Protein AF-A0A1Q8LA64-F1 (afdb_monomer_lite)

Structure (mmCIF, N/CA/C/O backbone):
data_AF-A0A1Q8LA64-F1
#
_entry.id   AF-A0A1Q8LA64-F1
#
loop_
_atom_site.group_PDB
_atom_site.id
_atom_site.type_symbol
_atom_site.l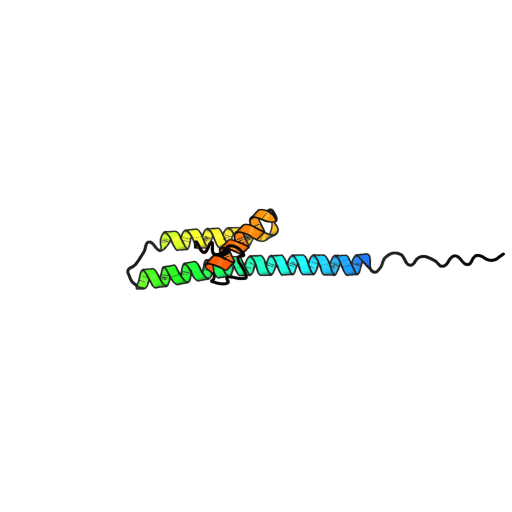abel_atom_id
_atom_site.label_alt_id
_atom_site.label_comp_id
_atom_site.label_asym_id
_atom_site.label_entity_id
_atom_site.label_seq_id
_atom_site.pdbx_PDB_ins_code
_atom_site.Cartn_x
_atom_site.Cartn_y
_atom_site.Cartn_z
_atom_site.occupancy
_atom_site.B_iso_or_equiv
_atom_site.auth_seq_id
_atom_site.auth_comp_id
_atom_site.auth_asym_id
_atom_site.auth_atom_id
_atom_site.pdbx_PDB_model_num
ATOM 1 N N . MET A 1 1 ? 38.001 0.465 -58.918 1.00 48.16 1 MET A N 1
ATOM 2 C CA . MET A 1 1 ? 38.088 -0.322 -57.665 1.00 48.16 1 MET A CA 1
ATOM 3 C C . MET A 1 1 ? 38.476 0.587 -56.502 1.00 48.16 1 MET A C 1
ATOM 5 O O . MET A 1 1 ? 39.565 1.136 -56.555 1.00 48.16 1 MET A O 1
ATOM 9 N N . ARG A 1 2 ? 37.614 0.757 -55.483 1.00 44.25 2 ARG A N 1
ATOM 10 C CA . ARG A 1 2 ? 37.975 1.040 -54.070 1.00 44.25 2 ARG A CA 1
ATOM 11 C C . ARG A 1 2 ? 36.699 1.145 -53.222 1.00 44.25 2 ARG A C 1
ATOM 13 O O . ARG A 1 2 ? 36.098 2.202 -53.082 1.00 44.25 2 ARG A O 1
ATOM 20 N N . THR A 1 3 ? 36.267 0.012 -52.680 1.00 50.78 3 THR A N 1
ATOM 21 C CA . THR A 1 3 ? 35.182 -0.090 -51.698 1.00 50.78 3 THR A CA 1
ATOM 22 C C . THR A 1 3 ? 35.719 0.250 -50.309 1.00 50.78 3 THR A C 1
ATOM 24 O O . THR A 1 3 ? 36.325 -0.590 -49.646 1.00 50.78 3 THR A O 1
ATOM 27 N N . GLY A 1 4 ? 35.510 1.488 -49.859 1.00 52.44 4 GLY A N 1
ATOM 28 C CA . GLY A 1 4 ? 35.766 1.896 -48.478 1.00 52.44 4 GLY A CA 1
ATOM 29 C C . GLY A 1 4 ? 34.655 1.399 -47.554 1.00 52.44 4 GLY A C 1
ATOM 30 O O . GLY A 1 4 ? 33.668 2.097 -47.334 1.00 52.44 4 GLY A O 1
ATOM 31 N N . ARG A 1 5 ? 34.798 0.182 -47.020 1.00 57.09 5 ARG A N 1
ATOM 32 C CA . ARG A 1 5 ? 33.943 -0.340 -45.943 1.00 57.09 5 ARG A CA 1
ATOM 33 C C . ARG A 1 5 ? 34.218 0.478 -44.676 1.00 57.09 5 ARG A C 1
ATOM 35 O O . ARG A 1 5 ? 35.243 0.299 -44.028 1.00 57.09 5 ARG A O 1
ATOM 42 N N . ARG A 1 6 ? 33.308 1.395 -44.338 1.00 58.81 6 ARG A N 1
ATOM 43 C CA . ARG A 1 6 ? 33.301 2.082 -43.038 1.00 58.81 6 ARG A CA 1
ATOM 44 C C . ARG A 1 6 ? 33.077 1.047 -41.923 1.00 58.81 6 ARG A C 1
ATOM 46 O O . ARG A 1 6 ? 32.200 0.194 -42.084 1.00 58.81 6 ARG A O 1
ATOM 53 N N . PRO A 1 7 ? 33.819 1.101 -40.805 1.00 55.12 7 PRO A N 1
ATOM 54 C CA . PRO A 1 7 ? 33.566 0.218 -39.680 1.00 55.12 7 PRO A CA 1
ATOM 55 C C . PRO A 1 7 ? 32.215 0.586 -39.058 1.00 55.12 7 PRO A C 1
ATOM 57 O O . PRO A 1 7 ? 31.959 1.746 -38.730 1.00 55.12 7 PRO A O 1
ATOM 60 N N . ARG A 1 8 ? 31.330 -0.409 -38.928 1.00 56.31 8 ARG A N 1
ATOM 61 C CA . ARG A 1 8 ? 30.106 -0.296 -38.131 1.00 56.31 8 ARG A CA 1
ATOM 62 C C . ARG A 1 8 ? 30.526 0.000 -36.693 1.00 56.31 8 ARG A C 1
ATOM 64 O O . ARG A 1 8 ? 31.115 -0.862 -36.048 1.00 56.31 8 ARG A O 1
ATOM 71 N N . ARG A 1 9 ? 30.227 1.207 -36.207 1.00 58.00 9 ARG A N 1
ATOM 72 C CA . ARG A 1 9 ? 30.233 1.517 -34.775 1.00 58.00 9 ARG A CA 1
ATOM 73 C C . ARG A 1 9 ? 29.166 0.634 -34.131 1.00 58.00 9 ARG A C 1
ATOM 75 O O . ARG A 1 9 ? 27.981 0.917 -34.252 1.00 58.00 9 ARG A O 1
ATOM 82 N N . LEU A 1 10 ? 29.585 -0.489 -33.560 1.00 58.22 10 LEU A N 1
ATOM 83 C CA . LEU A 1 10 ? 28.747 -1.311 -32.701 1.00 58.22 10 LEU A CA 1
ATOM 84 C C . LEU A 1 10 ? 29.076 -0.950 -31.250 1.00 58.22 10 LEU A C 1
ATOM 86 O O . LEU A 1 10 ? 30.236 -1.042 -30.859 1.00 58.22 10 LEU A O 1
ATOM 90 N N . ARG A 1 11 ? 28.017 -0.682 -30.478 1.00 57.03 11 ARG A N 1
ATOM 91 C CA . ARG A 1 11 ? 27.911 -0.913 -29.027 1.00 57.03 11 ARG A CA 1
ATOM 92 C C . ARG A 1 11 ? 28.620 0.057 -28.080 1.00 57.03 11 ARG A C 1
ATOM 94 O O . ARG A 1 11 ? 29.508 -0.351 -27.344 1.00 57.03 11 ARG A O 1
ATOM 101 N N . ASP A 1 12 ? 28.075 1.264 -27.974 1.00 56.81 12 ASP A N 1
ATOM 102 C CA . ASP A 1 12 ? 28.058 2.003 -26.695 1.00 56.81 12 ASP A CA 1
ATOM 103 C C . ASP A 1 12 ? 26.619 2.359 -26.259 1.00 56.81 12 ASP A C 1
ATOM 105 O O . ASP A 1 12 ? 26.320 2.372 -25.064 1.00 56.81 12 ASP A O 1
ATOM 109 N N . ASP A 1 13 ? 25.688 2.503 -27.212 1.00 60.41 13 ASP A N 1
ATOM 110 C CA . ASP A 1 13 ? 24.280 2.84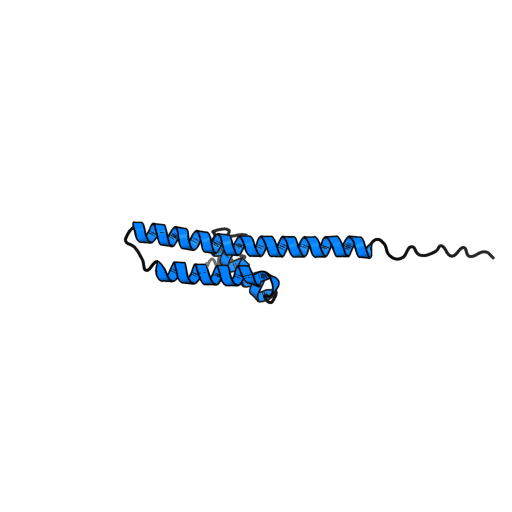5 -26.948 1.00 60.41 13 ASP A CA 1
ATOM 111 C C . ASP A 1 13 ? 23.517 1.781 -26.128 1.00 60.41 13 ASP A C 1
ATOM 113 O O . ASP A 1 13 ? 22.704 2.127 -25.267 1.00 60.41 13 ASP A O 1
ATOM 117 N N . ASP A 1 14 ? 23.827 0.490 -26.308 1.00 59.09 14 ASP A N 1
ATOM 118 C CA . ASP A 1 14 ? 23.136 -0.615 -25.618 1.00 59.09 14 ASP A CA 1
ATOM 119 C C . ASP A 1 14 ? 23.354 -0.596 -24.090 1.00 59.09 14 ASP A C 1
ATOM 121 O O . ASP A 1 14 ? 22.442 -0.916 -23.325 1.00 59.09 14 ASP A O 1
ATOM 125 N N . ARG A 1 15 ? 24.539 -0.181 -23.606 1.00 60.12 15 ARG A N 1
ATOM 126 C CA . ARG A 1 15 ? 24.809 -0.089 -22.153 1.00 60.12 15 ARG A CA 1
ATOM 127 C C . ARG A 1 15 ? 24.133 1.124 -21.523 1.00 60.12 15 ARG A C 1
ATOM 129 O O . ARG A 1 15 ? 23.672 1.042 -20.384 1.00 60.12 15 ARG A O 1
ATOM 136 N N . GLY A 1 16 ? 24.074 2.239 -22.253 1.00 63.72 16 GLY A N 1
ATOM 137 C CA . GLY A 1 16 ? 23.369 3.445 -21.821 1.00 63.72 16 GLY A CA 1
ATOM 138 C C . GLY A 1 16 ? 21.862 3.211 -21.723 1.00 63.72 16 GLY A C 1
ATOM 139 O O . GLY A 1 16 ? 21.254 3.523 -20.700 1.00 63.72 16 GLY A O 1
ATOM 140 N N . SER A 1 17 ? 21.280 2.573 -22.742 1.00 66.12 17 SER A N 1
ATOM 141 C CA . SER A 1 17 ? 19.862 2.203 -22.782 1.00 66.12 17 SER A CA 1
ATOM 142 C C . SER A 1 17 ? 19.490 1.228 -21.656 1.00 66.12 17 SER A C 1
ATOM 144 O O . SER A 1 17 ? 18.538 1.490 -20.920 1.00 66.12 17 SER A O 1
ATOM 146 N N . MET A 1 18 ? 20.280 0.173 -21.419 1.00 68.62 18 MET A N 1
ATOM 147 C CA . MET A 1 18 ? 20.019 -0.790 -20.339 1.00 68.62 18 MET A CA 1
ATOM 148 C C . MET A 1 18 ? 20.027 -0.143 -18.939 1.00 68.62 18 MET A C 1
ATOM 150 O O . MET A 1 18 ? 19.194 -0.479 -18.098 1.00 68.62 18 MET A O 1
ATOM 154 N N . ASN A 1 19 ? 20.914 0.829 -18.693 1.00 84.56 19 ASN A N 1
ATOM 155 C CA . ASN A 1 19 ? 20.979 1.557 -17.418 1.00 84.56 19 ASN A CA 1
ATOM 156 C C . ASN A 1 19 ? 19.737 2.439 -17.199 1.00 84.56 19 ASN A C 1
ATOM 158 O O . ASN A 1 19 ? 19.218 2.527 -16.087 1.00 84.56 19 ASN A O 1
ATOM 162 N N . ILE A 1 20 ? 19.221 3.056 -18.264 1.00 86.50 20 ILE A N 1
ATOM 163 C CA . ILE A 1 20 ? 17.998 3.864 -18.203 1.00 86.50 20 ILE A CA 1
ATOM 164 C C . ILE A 1 20 ? 16.782 2.979 -17.906 1.00 86.50 20 ILE A C 1
ATOM 166 O O . ILE A 1 20 ? 15.998 3.317 -17.021 1.00 86.50 20 ILE A O 1
ATOM 170 N N . HIS A 1 21 ? 16.651 1.832 -18.578 1.00 86.69 21 HIS A N 1
ATOM 171 C CA . HIS A 1 21 ? 15.538 0.905 -18.350 1.00 86.69 21 HIS A CA 1
ATOM 172 C C . HIS A 1 21 ? 15.539 0.322 -16.934 1.00 86.69 21 HIS A C 1
ATOM 174 O O . HIS A 1 21 ? 14.490 0.279 -16.294 1.00 86.69 21 HIS A O 1
ATOM 180 N N . GLU A 1 22 ? 16.704 -0.059 -16.403 1.00 89.62 22 GLU A N 1
ATOM 181 C CA . GLU A 1 22 ? 16.783 -0.568 -15.030 1.00 89.62 22 GLU A CA 1
ATOM 182 C C . GLU A 1 22 ? 16.475 0.527 -14.000 1.00 89.62 22 GLU A C 1
ATOM 184 O O . GLU A 1 22 ? 15.743 0.291 -13.041 1.00 89.62 22 GLU A O 1
ATOM 189 N N . ARG A 1 23 ? 16.941 1.764 -14.222 1.00 90.31 23 ARG A N 1
ATOM 190 C CA . ARG A 1 23 ? 16.567 2.906 -13.370 1.00 90.31 23 ARG A CA 1
ATOM 191 C C . ARG A 1 23 ? 15.067 3.179 -13.400 1.00 90.31 23 ARG A C 1
ATOM 193 O O . ARG A 1 23 ? 14.481 3.393 -12.343 1.00 90.31 23 ARG A O 1
ATOM 200 N N . GLN A 1 24 ? 14.449 3.154 -14.581 1.00 91.88 24 GLN A N 1
ATOM 201 C CA . GLN A 1 24 ? 13.000 3.309 -14.732 1.00 91.88 24 GLN A CA 1
ATOM 202 C C . GLN A 1 24 ? 12.247 2.194 -14.005 1.00 91.88 24 GLN A C 1
ATOM 204 O O . GLN A 1 24 ? 11.289 2.468 -13.285 1.00 91.88 24 GLN A O 1
ATOM 209 N N . ARG A 1 25 ? 12.717 0.948 -14.123 1.00 91.81 25 ARG A N 1
ATOM 210 C CA . ARG A 1 25 ? 12.144 -0.204 -13.423 1.00 91.81 25 ARG A CA 1
ATOM 211 C C . ARG A 1 25 ? 12.232 -0.052 -11.904 1.00 91.81 25 ARG A C 1
ATOM 213 O O . ARG A 1 25 ? 11.240 -0.268 -11.214 1.00 91.81 25 ARG A O 1
ATOM 220 N N . LEU A 1 26 ? 13.388 0.346 -11.372 1.00 93.69 26 LEU A N 1
ATOM 221 C CA . LEU A 1 26 ? 13.565 0.581 -9.936 1.00 93.69 26 LEU A CA 1
ATOM 222 C C . LEU A 1 26 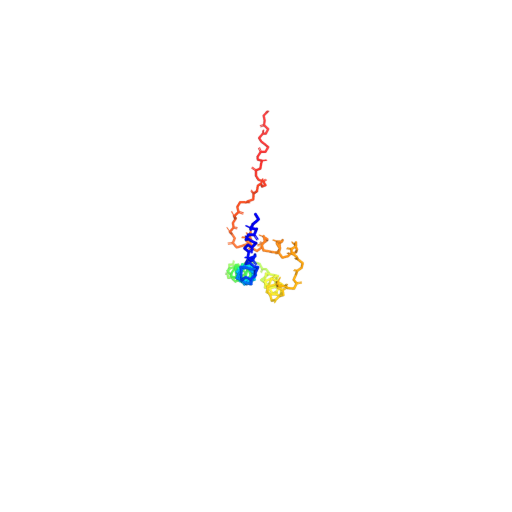? 12.719 1.755 -9.432 1.00 93.69 26 LEU A C 1
ATOM 224 O O . LEU A 1 26 ? 12.169 1.673 -8.336 1.00 93.69 26 LEU A O 1
ATOM 228 N N . ALA A 1 27 ? 12.594 2.827 -10.218 1.00 94.38 27 ALA A N 1
ATOM 229 C CA . ALA A 1 27 ? 11.721 3.950 -9.893 1.00 94.38 27 ALA A CA 1
ATOM 230 C C . ALA A 1 27 ? 10.252 3.504 -9.823 1.00 94.38 27 ALA A C 1
ATOM 232 O O . ALA A 1 27 ? 9.593 3.774 -8.825 1.00 94.38 27 ALA A O 1
ATOM 233 N N . ALA A 1 28 ? 9.780 2.736 -10.809 1.00 93.81 28 ALA A N 1
ATOM 234 C CA . ALA A 1 28 ? 8.426 2.184 -10.809 1.00 93.81 2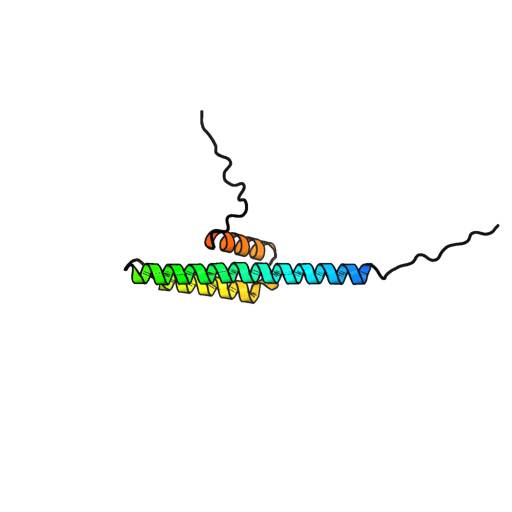8 ALA A CA 1
ATOM 235 C C . ALA A 1 28 ? 8.168 1.293 -9.582 1.00 93.81 28 ALA A C 1
ATOM 237 O O . ALA A 1 28 ? 7.170 1.472 -8.894 1.00 93.81 28 ALA A O 1
ATOM 238 N N . LEU A 1 29 ? 9.103 0.399 -9.236 1.00 95.94 29 LEU A N 1
ATOM 239 C CA . LEU A 1 29 ? 8.980 -0.452 -8.045 1.00 95.94 29 LEU A CA 1
ATOM 240 C C . LEU A 1 29 ? 8.936 0.347 -6.735 1.00 95.94 29 LEU A C 1
ATOM 242 O O . LEU A 1 29 ? 8.252 -0.056 -5.793 1.00 95.94 29 LEU A O 1
ATOM 246 N N . ARG A 1 30 ? 9.660 1.470 -6.654 1.00 96.06 30 ARG A N 1
ATOM 247 C CA . ARG A 1 30 ? 9.593 2.378 -5.498 1.00 96.06 30 ARG A CA 1
ATOM 248 C C . ARG A 1 30 ? 8.231 3.056 -5.411 1.00 96.06 30 ARG A C 1
ATOM 250 O O . ARG A 1 30 ? 7.624 3.017 -4.349 1.00 96.06 30 ARG A O 1
ATOM 257 N N . THR A 1 31 ? 7.727 3.587 -6.521 1.00 96.00 31 THR A N 1
ATOM 258 C CA . THR A 1 31 ? 6.392 4.195 -6.579 1.00 96.00 31 THR A CA 1
ATOM 259 C C . THR A 1 31 ? 5.296 3.192 -6.220 1.00 96.00 31 THR A C 1
ATOM 261 O O . THR A 1 31 ? 4.400 3.515 -5.442 1.00 96.00 31 THR A O 1
ATOM 264 N N . ASP A 1 32 ? 5.382 1.957 -6.716 1.00 96.19 32 ASP A N 1
ATOM 265 C CA . ASP A 1 32 ? 4.452 0.880 -6.366 1.00 96.19 32 ASP A CA 1
ATOM 266 C C . ASP A 1 32 ? 4.484 0.601 -4.857 1.00 96.19 32 ASP A C 1
ATOM 268 O O . ASP A 1 32 ? 3.440 0.544 -4.206 1.00 96.19 32 ASP A O 1
ATOM 272 N N . ARG A 1 33 ? 5.685 0.488 -4.272 1.00 97.62 33 ARG A N 1
ATOM 273 C CA . ARG A 1 33 ? 5.865 0.307 -2.825 1.00 97.62 33 ARG A CA 1
ATOM 274 C C . ARG A 1 33 ? 5.229 1.444 -2.027 1.00 97.62 33 ARG A C 1
ATOM 276 O O . ARG A 1 33 ? 4.496 1.180 -1.079 1.00 97.62 33 ARG A O 1
ATOM 283 N N . GLU A 1 34 ? 5.533 2.687 -2.382 1.00 96.62 34 GLU A N 1
ATOM 284 C CA . GLU A 1 34 ? 5.035 3.883 -1.695 1.00 96.62 34 GLU A CA 1
ATOM 285 C C . GLU A 1 34 ? 3.510 3.969 -1.761 1.00 96.62 34 GLU A C 1
ATOM 287 O O . GLU A 1 34 ? 2.870 4.246 -0.750 1.00 96.62 34 GLU A O 1
ATOM 292 N N . THR A 1 35 ? 2.928 3.625 -2.911 1.00 96.31 35 THR A N 1
ATOM 293 C CA . THR A 1 35 ? 1.475 3.566 -3.110 1.00 96.31 35 THR A CA 1
ATOM 294 C C . THR A 1 35 ? 0.813 2.590 -2.132 1.00 96.31 35 THR A C 1
ATOM 296 O O . THR A 1 35 ? -0.174 2.922 -1.476 1.00 96.31 35 THR A O 1
ATOM 299 N N . VAL A 1 36 ? 1.373 1.385 -1.988 1.00 97.38 36 VAL A N 1
ATOM 300 C CA . VAL A 1 36 ? 0.837 0.360 -1.077 1.00 97.38 36 VAL A CA 1
ATOM 301 C C . VAL A 1 36 ? 0.998 0.770 0.390 1.00 97.38 36 VAL A C 1
ATOM 303 O O . VAL A 1 36 ? 0.084 0.570 1.192 1.00 97.38 36 VAL A O 1
ATOM 306 N N . LEU A 1 37 ? 2.128 1.385 0.750 1.00 97.25 37 LEU A N 1
ATOM 307 C CA . LEU A 1 37 ? 2.352 1.894 2.107 1.00 97.25 37 LEU A CA 1
ATOM 308 C C . LEU A 1 37 ? 1.415 3.057 2.454 1.00 97.25 37 LEU A C 1
ATOM 310 O O . LEU A 1 37 ? 0.920 3.118 3.579 1.00 97.25 37 LEU A O 1
ATOM 314 N N . ALA A 1 38 ? 1.130 3.945 1.500 1.00 95.62 38 ALA A N 1
ATOM 315 C CA . ALA A 1 38 ? 0.174 5.032 1.685 1.00 95.62 38 ALA A CA 1
ATOM 316 C C . ALA A 1 38 ? -1.236 4.494 1.976 1.00 95.62 38 ALA A C 1
ATOM 318 O O . ALA A 1 38 ? -1.876 4.944 2.925 1.00 95.62 38 ALA A O 1
ATOM 319 N N . ALA A 1 39 ? -1.683 3.470 1.242 1.00 96.19 39 ALA A N 1
ATOM 320 C CA . ALA A 1 39 ? -2.962 2.809 1.502 1.00 96.19 39 ALA A CA 1
ATOM 321 C C . ALA A 1 39 ? -3.017 2.159 2.897 1.00 96.19 39 ALA A C 1
ATOM 323 O O . ALA A 1 39 ? -4.014 2.288 3.607 1.00 96.19 39 ALA A O 1
ATOM 324 N N . ALA A 1 40 ? -1.934 1.503 3.331 1.00 96.56 40 ALA A N 1
ATOM 325 C CA . ALA A 1 40 ? -1.845 0.931 4.676 1.00 96.56 40 ALA A CA 1
ATOM 326 C C . ALA A 1 40 ? -1.9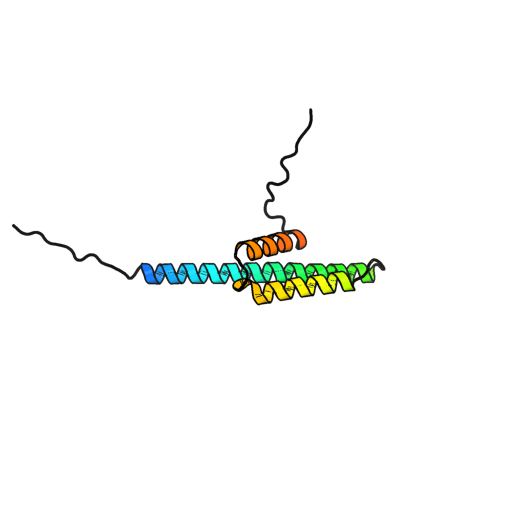30 2.010 5.770 1.00 96.56 40 ALA A C 1
ATOM 328 O O . ALA A 1 40 ? -2.609 1.825 6.782 1.00 96.56 40 ALA A O 1
ATOM 329 N N . ALA A 1 41 ? -1.258 3.148 5.570 1.00 94.75 41 ALA A N 1
ATOM 330 C CA . ALA A 1 41 ? -1.303 4.277 6.492 1.00 94.75 41 ALA A CA 1
ATOM 331 C C . ALA A 1 41 ? -2.704 4.903 6.564 1.00 94.75 41 ALA A C 1
ATOM 333 O O . ALA A 1 41 ? -3.196 5.152 7.666 1.00 94.75 41 ALA A O 1
ATOM 334 N N . ALA A 1 42 ? -3.362 5.092 5.416 1.00 92.38 42 ALA A N 1
ATOM 335 C CA . ALA A 1 42 ? -4.731 5.594 5.340 1.00 92.38 42 ALA A CA 1
ATOM 336 C C . ALA A 1 42 ? -5.703 4.683 6.103 1.00 92.38 42 ALA A C 1
ATOM 338 O O . ALA A 1 42 ? -6.435 5.156 6.969 1.00 92.38 42 ALA A O 1
ATOM 339 N N . LEU A 1 43 ? -5.620 3.366 5.889 1.00 92.00 43 LEU A N 1
ATOM 340 C CA . LEU A 1 43 ? -6.484 2.401 6.567 1.00 92.00 43 LEU A CA 1
ATOM 341 C C . LEU A 1 43 ? -6.329 2.440 8.096 1.00 92.00 43 LEU A C 1
ATOM 343 O O . LEU A 1 43 ? -7.315 2.364 8.828 1.00 92.00 43 LEU A O 1
ATOM 347 N N . ARG A 1 44 ? -5.098 2.588 8.604 1.00 92.56 44 ARG A N 1
ATOM 348 C CA . ARG A 1 44 ? -4.871 2.758 10.050 1.00 92.56 44 ARG A CA 1
ATOM 349 C C . ARG A 1 44 ? -5.416 4.073 10.565 1.00 92.56 44 ARG A C 1
ATOM 351 O O . ARG A 1 44 ? -5.973 4.104 11.657 1.00 92.56 44 ARG A O 1
ATOM 358 N N . HIS A 1 45 ? -5.232 5.147 9.805 1.00 91.25 45 HIS A N 1
ATOM 359 C CA . HIS A 1 45 ? -5.753 6.449 10.178 1.00 91.25 45 HIS A CA 1
ATOM 360 C C . HIS A 1 45 ? -7.276 6.393 10.322 1.00 91.25 45 HIS A C 1
ATOM 362 O O . HIS A 1 45 ? -7.801 6.762 11.368 1.00 91.25 45 HIS A O 1
ATOM 368 N N . GLU A 1 46 ? -7.975 5.840 9.330 1.00 89.06 46 GLU A N 1
ATOM 369 C CA . GLU A 1 46 ? -9.425 5.644 9.374 1.00 89.06 46 GLU A CA 1
ATOM 370 C C . GLU A 1 46 ? -9.859 4.764 10.548 1.00 89.06 46 GLU A C 1
ATOM 372 O O . GLU A 1 46 ? -10.808 5.110 11.250 1.00 89.06 46 GLU A O 1
ATOM 377 N N . ALA A 1 47 ? -9.141 3.670 10.821 1.00 90.69 47 ALA A N 1
ATOM 378 C CA . ALA A 1 47 ? -9.424 2.798 11.959 1.00 90.69 47 ALA A CA 1
ATOM 379 C C . ALA A 1 47 ? -9.324 3.534 13.302 1.00 90.69 47 ALA A C 1
ATOM 381 O O . ALA A 1 47 ? -10.178 3.365 14.172 1.00 90.69 47 ALA A O 1
ATOM 382 N N . VAL A 1 48 ? -8.295 4.372 13.462 1.00 90.62 48 VAL A N 1
ATOM 383 C CA . VAL A 1 48 ? -8.109 5.208 14.653 1.00 90.62 48 VAL A CA 1
ATOM 384 C C . VAL A 1 48 ? -9.257 6.210 14.784 1.00 90.62 48 VAL A C 1
ATOM 386 O O . VAL A 1 48 ? -9.842 6.316 15.860 1.00 90.62 48 VAL A O 1
ATOM 389 N N . GLN A 1 49 ? -9.630 6.898 13.700 1.00 90.44 49 GLN A N 1
ATOM 390 C CA . GLN A 1 49 ? -10.739 7.859 13.726 1.00 90.44 49 GLN A CA 1
ATOM 391 C C . GLN A 1 49 ? -12.083 7.193 14.037 1.00 90.44 49 GLN A C 1
ATOM 393 O O . GLN A 1 49 ? -12.843 7.691 14.866 1.00 90.44 49 GLN A O 1
ATOM 398 N N . ALA A 1 50 ? -12.367 6.044 13.421 1.00 85.62 50 ALA A N 1
ATOM 399 C CA . ALA A 1 50 ? -13.586 5.286 13.669 1.00 85.62 50 ALA A CA 1
ATOM 400 C C . ALA A 1 50 ? -13.663 4.830 15.134 1.00 85.62 50 ALA A C 1
ATOM 402 O O . ALA A 1 50 ? -14.696 5.007 15.782 1.00 85.62 50 ALA A O 1
ATOM 403 N N . HIS A 1 51 ? -12.551 4.330 15.684 1.00 87.12 51 HIS A N 1
ATOM 404 C CA . HIS A 1 51 ? -12.480 3.932 17.086 1.00 87.12 51 HIS A CA 1
ATOM 405 C C . HIS A 1 51 ? -12.763 5.105 18.036 1.00 87.12 51 HIS A C 1
ATOM 407 O O . HIS A 1 51 ? -13.562 4.953 18.960 1.00 87.12 51 HIS A O 1
ATOM 413 N N . TYR A 1 52 ? -12.198 6.291 17.775 1.00 86.06 52 TYR A N 1
ATOM 414 C CA . TYR A 1 52 ? -12.531 7.505 18.531 1.00 86.06 52 TYR A CA 1
ATOM 415 C C . TYR A 1 52 ? -14.001 7.924 18.386 1.00 86.06 52 TYR A C 1
ATOM 417 O O . TYR A 1 52 ? -14.575 8.461 19.331 1.00 86.06 52 TYR A O 1
ATOM 425 N N . ALA A 1 53 ? -14.632 7.641 17.246 1.00 84.62 53 ALA A N 1
ATOM 426 C CA . ALA A 1 53 ? -16.062 7.857 17.031 1.00 84.62 53 ALA A CA 1
ATOM 427 C C . ALA A 1 53 ? -16.960 6.785 17.689 1.00 84.62 53 ALA A C 1
ATOM 429 O O . ALA A 1 53 ? -18.180 6.844 17.548 1.00 84.62 53 ALA A O 1
ATOM 430 N N . GLY A 1 54 ? -16.388 5.796 18.390 1.00 84.75 54 GLY A N 1
ATOM 431 C CA . GLY A 1 54 ? -17.129 4.687 19.006 1.00 84.75 54 GLY A CA 1
ATOM 432 C C . GLY A 1 54 ? -17.658 3.661 17.999 1.00 84.75 54 GLY A C 1
ATOM 433 O O . GLY A 1 54 ? -18.492 2.822 18.339 1.00 84.75 54 GLY A O 1
ATOM 434 N N . LEU A 1 55 ? -17.184 3.724 16.754 1.00 64.69 55 LEU A N 1
ATOM 435 C CA . LEU A 1 55 ? -17.606 2.877 15.650 1.00 64.69 55 LEU A CA 1
ATOM 436 C C . LEU A 1 55 ? -16.447 1.933 15.307 1.00 64.69 55 LEU A C 1
ATOM 438 O O . LEU A 1 55 ? -15.354 2.390 15.002 1.00 64.69 55 LEU A O 1
ATOM 442 N N . SER A 1 56 ? -16.699 0.622 15.271 1.00 71.38 56 SER A N 1
ATOM 443 C CA . SER A 1 56 ? -15.856 -0.420 14.640 1.00 71.38 56 SER A CA 1
ATOM 444 C C . SER A 1 56 ? -14.968 -1.317 15.520 1.00 71.38 56 SER A C 1
ATOM 446 O O . SER A 1 56 ? -14.756 -1.109 16.713 1.00 71.38 56 SER A O 1
ATOM 448 N N . ARG A 1 57 ? -14.487 -2.360 14.825 1.00 78.69 57 ARG A N 1
ATOM 449 C CA . ARG A 1 57 ? -13.483 -3.368 15.173 1.00 78.69 57 ARG A CA 1
ATOM 450 C C . ARG A 1 57 ? -12.132 -2.962 14.556 1.00 78.69 57 ARG A C 1
ATOM 452 O O . ARG A 1 57 ? -11.815 -3.428 13.452 1.00 78.69 57 ARG A O 1
ATOM 459 N N . PRO A 1 58 ? -11.361 -2.058 15.191 1.00 84.81 58 PRO A N 1
ATOM 460 C CA . PRO A 1 58 ? -10.132 -1.515 14.610 1.00 84.81 58 PRO A CA 1
ATOM 461 C C . PRO A 1 58 ? -9.101 -2.604 14.289 1.00 84.81 58 PRO A C 1
ATOM 463 O O . PRO A 1 58 ? -8.306 -2.450 13.362 1.00 84.81 58 PRO A O 1
ATOM 466 N N . GLU A 1 59 ? -9.142 -3.736 14.996 1.00 88.19 59 GLU A N 1
ATOM 467 C CA . GLU A 1 59 ? -8.233 -4.862 14.808 1.00 88.19 59 GLU A CA 1
ATOM 468 C C . GLU A 1 59 ? -8.233 -5.412 13.373 1.00 88.19 59 GLU A C 1
ATOM 470 O O . GLU A 1 59 ? -7.183 -5.810 12.869 1.00 88.19 59 GLU A O 1
ATOM 475 N N . ILE A 1 60 ? -9.379 -5.378 12.682 1.00 89.12 60 ILE A N 1
ATOM 476 C CA . ILE A 1 60 ? -9.484 -5.861 11.299 1.00 89.12 60 ILE A CA 1
ATOM 477 C C . ILE A 1 60 ? -8.722 -4.926 10.359 1.00 89.12 60 ILE A C 1
ATOM 479 O O . ILE A 1 60 ? -7.941 -5.382 9.525 1.00 89.12 60 ILE A O 1
ATOM 483 N N . ALA A 1 61 ? -8.912 -3.616 10.513 1.00 90.44 61 ALA A N 1
ATOM 484 C CA . ALA A 1 61 ? -8.239 -2.615 9.696 1.00 90.44 61 ALA A CA 1
ATOM 485 C C . ALA A 1 61 ? -6.721 -2.609 9.945 1.00 90.44 61 ALA A C 1
ATOM 487 O O . ALA A 1 61 ? -5.943 -2.561 8.993 1.00 90.44 61 ALA A O 1
ATOM 488 N N . PHE A 1 62 ? -6.284 -2.762 11.200 1.00 92.25 62 PHE A N 1
ATOM 489 C CA . PHE A 1 62 ? -4.865 -2.937 11.520 1.00 92.25 62 PHE A CA 1
ATOM 490 C C . PHE A 1 62 ? -4.282 -4.211 10.898 1.00 92.25 62 PHE A C 1
ATOM 492 O O . PHE A 1 62 ? -3.202 -4.152 10.309 1.00 92.25 62 PHE A O 1
ATOM 499 N N . GLY A 1 63 ? -4.999 -5.338 10.971 1.00 94.81 63 GLY A N 1
ATOM 500 C CA . GLY A 1 63 ? -4.576 -6.592 10.345 1.00 94.81 63 GLY A CA 1
ATOM 501 C C . GLY A 1 63 ? -4.422 -6.466 8.827 1.00 94.81 63 GLY A C 1
ATOM 502 O O . GLY A 1 63 ? -3.399 -6.862 8.270 1.00 94.81 63 GLY A O 1
ATOM 503 N N . LEU A 1 64 ? -5.394 -5.846 8.156 1.00 94.06 64 LEU A N 1
ATOM 504 C CA . LEU A 1 64 ? -5.331 -5.576 6.717 1.00 94.06 64 LEU A CA 1
ATOM 505 C C . LEU A 1 64 ? -4.184 -4.620 6.352 1.00 94.06 64 LEU A C 1
ATOM 507 O O . LEU A 1 64 ? -3.484 -4.855 5.367 1.00 94.06 64 LEU A O 1
ATOM 511 N N . ALA A 1 65 ? -3.927 -3.590 7.163 1.00 95.62 65 ALA A N 1
ATOM 512 C CA . ALA A 1 65 ? -2.795 -2.691 6.953 1.00 95.62 65 ALA A CA 1
ATOM 513 C C . ALA A 1 65 ? -1.448 -3.432 7.052 1.00 95.62 65 ALA A C 1
ATOM 515 O O . ALA A 1 65 ? -0.557 -3.203 6.236 1.00 95.62 65 ALA A O 1
ATOM 516 N N . SER A 1 66 ? -1.312 -4.377 7.987 1.00 97.25 66 SER A N 1
ATOM 517 C CA . SER A 1 66 ? -0.123 -5.234 8.084 1.00 97.25 66 SER A CA 1
ATOM 518 C C . SER A 1 66 ? 0.055 -6.152 6.869 1.00 97.25 66 SER A C 1
ATOM 520 O O . SER A 1 66 ? 1.185 -6.380 6.435 1.00 97.25 66 SER A O 1
ATOM 522 N N . VAL A 1 67 ? -1.035 -6.648 6.273 1.00 96.38 67 VAL A N 1
ATOM 523 C CA . VAL A 1 67 ? -0.966 -7.411 5.013 1.00 96.38 67 VAL A CA 1
ATOM 524 C C . VAL A 1 67 ? -0.442 -6.533 3.873 1.00 96.38 67 VAL A C 1
ATOM 526 O O . VAL A 1 67 ? 0.446 -6.959 3.135 1.00 96.38 67 VAL A O 1
ATOM 529 N N . LEU A 1 68 ? -0.928 -5.294 3.752 1.00 96.25 68 LEU A N 1
ATOM 530 C CA . LEU A 1 68 ? -0.443 -4.346 2.741 1.00 96.25 68 LEU A CA 1
ATOM 531 C C . LEU A 1 68 ? 1.053 -4.042 2.909 1.00 96.25 68 LEU A C 1
ATOM 533 O O . LEU A 1 68 ? 1.799 -4.060 1.932 1.00 96.25 68 LEU A O 1
ATOM 537 N N . GLU A 1 69 ? 1.531 -3.842 4.136 1.00 97.62 69 GLU A N 1
ATOM 538 C CA . GLU A 1 69 ? 2.964 -3.651 4.396 1.00 97.62 69 GLU A CA 1
ATOM 539 C C . GLU A 1 69 ? 3.806 -4.861 4.004 1.00 97.62 69 GLU A C 1
ATOM 541 O O . GLU A 1 69 ? 4.876 -4.706 3.413 1.00 97.62 69 GLU A O 1
ATOM 546 N N . MET A 1 70 ? 3.321 -6.072 4.285 1.00 97.69 70 MET A N 1
ATOM 547 C CA . MET A 1 70 ? 3.998 -7.299 3.873 1.00 97.69 70 MET A CA 1
ATOM 548 C C . MET A 1 70 ? 4.112 -7.390 2.345 1.00 97.69 70 MET A C 1
ATOM 550 O O . MET A 1 70 ? 5.173 -7.742 1.822 1.00 97.69 70 MET A O 1
ATOM 554 N N . LEU A 1 71 ? 3.054 -7.015 1.620 1.00 96.00 71 LEU A N 1
ATOM 555 C CA . LEU A 1 71 ? 3.069 -6.944 0.158 1.00 96.00 71 LEU A CA 1
ATOM 556 C C . LEU A 1 71 ? 4.041 -5.868 -0.349 1.00 96.00 71 LEU A C 1
ATOM 558 O O . LEU A 1 71 ? 4.798 -6.124 -1.285 1.00 96.00 71 LEU A O 1
ATOM 562 N N . ALA A 1 72 ? 4.093 -4.701 0.299 1.00 96.69 72 ALA A N 1
ATOM 563 C CA . ALA A 1 72 ? 5.031 -3.629 -0.035 1.00 96.69 72 ALA A CA 1
ATOM 564 C C . ALA A 1 72 ? 6.499 -4.032 0.200 1.00 96.69 72 ALA A C 1
ATOM 566 O O . ALA A 1 72 ? 7.384 -3.677 -0.586 1.00 96.69 72 ALA A O 1
ATOM 567 N N . LEU A 1 73 ? 6.778 -4.806 1.257 1.00 96.88 73 LEU A N 1
ATOM 568 C CA . LEU A 1 73 ? 8.118 -5.329 1.538 1.00 96.88 73 LEU A CA 1
ATOM 569 C C . LEU A 1 73 ? 8.616 -6.248 0.423 1.00 96.88 73 LEU A C 1
ATOM 571 O O . LEU A 1 73 ? 9.800 -6.211 0.096 1.00 96.88 73 LEU A O 1
ATOM 575 N N . ARG A 1 74 ? 7.712 -7.027 -0.176 1.00 95.25 74 ARG A N 1
ATOM 576 C CA . ARG A 1 74 ? 8.023 -8.031 -1.201 1.00 95.25 74 ARG A CA 1
ATOM 577 C C . ARG A 1 74 ? 7.603 -7.625 -2.610 1.00 95.25 74 ARG A C 1
ATOM 579 O O . ARG A 1 74 ? 7.509 -8.487 -3.478 1.00 95.25 74 ARG A O 1
ATOM 586 N N . ILE A 1 75 ? 7.346 -6.342 -2.859 1.00 93.50 75 ILE A N 1
ATOM 587 C CA . ILE A 1 75 ? 6.724 -5.874 -4.107 1.00 93.50 75 ILE A CA 1
ATOM 588 C C . ILE A 1 75 ? 7.545 -6.232 -5.360 1.00 93.50 75 ILE A C 1
ATOM 590 O O . ILE A 1 75 ? 6.986 -6.549 -6.409 1.00 93.50 75 ILE A O 1
ATOM 594 N N . ALA A 1 76 ? 8.877 -6.240 -5.237 1.00 93.25 76 ALA A N 1
ATOM 595 C CA . ALA A 1 76 ? 9.799 -6.601 -6.312 1.00 93.25 76 ALA A CA 1
ATOM 596 C C . ALA A 1 76 ? 9.802 -8.107 -6.626 1.00 93.25 76 ALA A C 1
ATOM 598 O O . ALA A 1 76 ? 10.087 -8.481 -7.763 1.00 93.25 76 ALA A O 1
ATOM 599 N N . ASP A 1 77 ? 9.447 -8.940 -5.644 1.00 95.38 77 ASP A N 1
ATOM 600 C CA . ASP A 1 77 ? 9.373 -10.399 -5.776 1.00 95.38 77 ASP A CA 1
ATOM 601 C C . ASP A 1 77 ? 8.019 -10.857 -6.339 1.00 95.38 77 ASP A C 1
ATOM 603 O O . ASP A 1 77 ? 7.869 -12.013 -6.732 1.00 95.38 77 ASP A O 1
ATOM 607 N N . GLN A 1 78 ? 7.010 -9.978 -6.354 1.00 93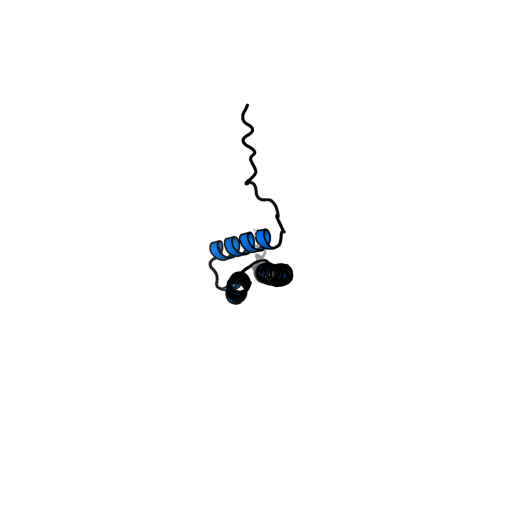.75 78 GLN A N 1
ATOM 608 C CA . GLN A 1 78 ? 5.676 -10.342 -6.819 1.00 93.75 78 GLN A CA 1
ATOM 609 C C . GLN A 1 78 ? 5.638 -10.511 -8.345 1.00 93.75 78 GLN A C 1
ATOM 611 O O . GLN A 1 78 ? 6.235 -9.702 -9.077 1.00 93.75 78 GLN A O 1
ATOM 616 N N . PRO A 1 79 ? 4.860 -11.488 -8.852 1.00 94.75 79 PRO A N 1
ATOM 617 C CA . PRO A 1 79 ? 4.528 -11.556 -10.268 1.00 94.75 79 PRO A CA 1
ATOM 618 C C . PRO A 1 79 ? 3.956 -10.213 -10.759 1.00 94.75 79 PRO A C 1
ATOM 620 O O . PRO A 1 79 ? 3.213 -9.569 -10.010 1.00 94.75 79 PRO A O 1
ATOM 623 N N . PRO A 1 80 ? 4.267 -9.772 -11.994 1.00 92.50 80 PRO A N 1
ATOM 624 C CA . PRO A 1 80 ? 3.823 -8.474 -12.504 1.00 92.50 80 PRO A CA 1
ATOM 625 C C . PRO A 1 80 ? 2.316 -8.227 -12.379 1.00 92.50 80 PRO A C 1
ATOM 627 O O . PRO A 1 80 ? 1.922 -7.146 -11.947 1.00 92.50 80 PRO A O 1
ATOM 630 N N . ASP A 1 81 ? 1.492 -9.237 -12.661 1.00 94.06 81 ASP A N 1
ATOM 631 C CA . ASP A 1 81 ? 0.029 -9.124 -12.604 1.00 94.06 81 ASP A CA 1
ATOM 632 C C . ASP A 1 81 ? -0.480 -8.941 -11.169 1.00 94.06 81 ASP A C 1
ATOM 634 O O . ASP A 1 81 ? -1.367 -8.128 -10.908 1.00 94.06 81 ASP A O 1
ATOM 638 N N . ILE A 1 82 ? 0.133 -9.650 -10.216 1.00 94.12 82 ILE A N 1
ATOM 639 C CA . ILE A 1 82 ? -0.180 -9.525 -8.789 1.00 94.12 82 ILE A CA 1
ATOM 640 C C . ILE A 1 82 ? 0.228 -8.144 -8.284 1.00 94.12 82 ILE A C 1
ATOM 642 O O . ILE A 1 82 ? -0.569 -7.474 -7.629 1.00 94.12 82 ILE A O 1
ATOM 646 N N . ARG A 1 83 ? 1.433 -7.678 -8.634 1.00 95.75 83 ARG A N 1
ATOM 647 C CA . ARG A 1 83 ? 1.893 -6.328 -8.282 1.00 95.75 83 ARG A CA 1
ATOM 648 C C . ARG A 1 83 ? 0.939 -5.264 -8.819 1.00 95.75 83 ARG A C 1
ATOM 650 O O . ARG A 1 83 ? 0.497 -4.417 -8.049 1.00 95.75 83 ARG A O 1
ATOM 657 N N . ALA A 1 84 ? 0.579 -5.337 -10.100 1.00 95.12 84 ALA A N 1
ATOM 658 C CA . ALA A 1 84 ? -0.347 -4.393 -10.718 1.00 95.12 84 ALA A CA 1
ATOM 659 C C . ALA A 1 84 ? -1.718 -4.398 -10.023 1.00 95.12 84 ALA A C 1
ATOM 661 O O . ALA A 1 84 ? -2.281 -3.337 -9.752 1.00 95.12 84 ALA A O 1
ATOM 662 N N . HIS A 1 85 ? -2.238 -5.579 -9.678 1.00 95.44 85 HIS A N 1
ATOM 663 C CA . HIS A 1 85 ? -3.507 -5.698 -8.968 1.00 95.44 85 HIS A CA 1
ATOM 664 C C . HIS A 1 85 ? -3.454 -5.081 -7.563 1.00 95.44 85 HIS A C 1
ATOM 666 O O . HIS A 1 85 ? -4.357 -4.330 -7.198 1.00 95.44 85 HIS A O 1
ATOM 672 N N . VAL A 1 86 ? -2.399 -5.362 -6.793 1.00 95.62 86 VAL A N 1
ATOM 673 C CA . VAL A 1 86 ? -2.203 -4.808 -5.444 1.00 95.62 86 VAL A CA 1
ATOM 674 C C . VAL A 1 86 ? -2.086 -3.285 -5.493 1.00 95.62 86 VAL A C 1
ATOM 676 O O . VAL A 1 86 ? -2.753 -2.601 -4.723 1.00 95.62 86 VAL A O 1
ATOM 679 N N . VAL A 1 87 ? -1.295 -2.745 -6.424 1.00 96.06 87 VAL A N 1
ATOM 680 C CA . VAL A 1 87 ? -1.134 -1.294 -6.602 1.00 96.06 87 VAL A CA 1
ATOM 681 C C . VAL A 1 87 ? -2.457 -0.638 -6.988 1.00 96.06 87 VAL A C 1
ATOM 683 O O . VAL A 1 87 ? -2.788 0.414 -6.450 1.00 96.06 87 VAL A O 1
ATOM 686 N N . ARG A 1 88 ? -3.249 -1.259 -7.870 1.00 95.44 88 ARG A N 1
ATOM 687 C CA . ARG A 1 88 ? -4.580 -0.755 -8.233 1.00 95.44 88 ARG A CA 1
ATOM 688 C C . ARG A 1 88 ? -5.505 -0.674 -7.015 1.00 95.44 88 ARG A C 1
ATOM 690 O O . ARG A 1 88 ? -6.084 0.379 -6.780 1.00 95.44 88 ARG A O 1
ATOM 697 N N . ILE A 1 89 ? -5.608 -1.748 -6.228 1.00 94.31 89 ILE A N 1
ATOM 698 C CA . ILE A 1 89 ? -6.425 -1.755 -5.002 1.00 94.31 89 ILE A CA 1
ATOM 699 C C . ILE A 1 89 ? -5.923 -0.703 -4.006 1.00 94.31 89 ILE A C 1
ATOM 701 O O . ILE A 1 89 ? -6.721 0.033 -3.439 1.00 94.31 89 ILE A O 1
ATOM 705 N N . ALA A 1 90 ? -4.606 -0.581 -3.825 1.00 94.50 90 ALA A N 1
ATOM 706 C CA . ALA A 1 90 ? -4.025 0.419 -2.935 1.00 94.50 90 ALA A CA 1
ATOM 707 C C . ALA A 1 90 ? -4.365 1.857 -3.368 1.00 94.50 90 ALA A C 1
ATOM 709 O O . ALA A 1 90 ? -4.703 2.680 -2.521 1.00 94.50 90 ALA A O 1
ATOM 710 N N . ARG A 1 91 ? -4.343 2.155 -4.673 1.00 92.25 91 ARG A N 1
ATOM 711 C CA . ARG A 1 91 ? -4.778 3.457 -5.211 1.00 92.25 91 ARG A CA 1
ATOM 712 C C . ARG A 1 91 ? -6.253 3.726 -4.936 1.00 92.25 91 ARG A C 1
ATOM 714 O O . ARG A 1 91 ? -6.591 4.800 -4.453 1.00 92.25 91 ARG A O 1
ATOM 721 N N . GLU A 1 92 ? -7.112 2.736 -5.179 1.00 90.44 92 GLU A N 1
ATOM 722 C CA . GLU A 1 92 ? -8.549 2.825 -4.884 1.00 90.44 92 GLU A CA 1
ATOM 723 C C . GLU A 1 92 ? -8.800 3.106 -3.395 1.00 90.44 92 GLU A C 1
ATOM 725 O O . GLU A 1 92 ? -9.604 3.974 -3.063 1.00 90.44 92 GLU A O 1
ATOM 730 N N . MET A 1 93 ? -8.066 2.434 -2.503 1.00 86.50 93 MET A N 1
ATOM 731 C CA . MET A 1 93 ? -8.140 2.653 -1.054 1.00 86.50 93 MET A CA 1
ATOM 732 C C . MET A 1 93 ? -7.608 4.024 -0.624 1.00 86.50 93 MET A C 1
ATOM 734 O O . MET A 1 93 ? -8.156 4.629 0.287 1.00 86.50 93 MET A O 1
ATOM 738 N N . ALA A 1 94 ? -6.556 4.526 -1.271 1.00 82.94 94 ALA A N 1
ATOM 739 C CA . ALA A 1 94 ? -5.992 5.845 -0.989 1.00 82.94 94 ALA A CA 1
ATOM 740 C C . ALA A 1 94 ? -6.836 7.005 -1.560 1.00 82.94 94 ALA A C 1
ATOM 742 O O . ALA A 1 94 ? -6.465 8.166 -1.401 1.00 82.94 94 ALA A O 1
ATOM 743 N N . GLY A 1 95 ? -7.951 6.710 -2.242 1.00 75.56 95 GLY A N 1
ATOM 744 C CA . GLY A 1 95 ? -8.793 7.706 -2.908 1.00 75.56 95 GLY A CA 1
ATOM 745 C C . GLY A 1 95 ? -8.217 8.228 -4.229 1.00 75.56 95 GLY A C 1
ATOM 746 O O . GLY A 1 95 ? -8.818 9.101 -4.856 1.00 75.56 95 GLY A O 1
ATOM 747 N N . ASP A 1 96 ? -7.095 7.672 -4.690 1.00 66.81 96 ASP A N 1
ATOM 748 C CA . ASP A 1 96 ? -6.410 8.056 -5.922 1.00 66.81 96 ASP A CA 1
ATOM 749 C C . ASP A 1 96 ? -7.020 7.288 -7.105 1.00 66.81 96 ASP A C 1
ATOM 751 O O . ASP A 1 96 ? -6.466 6.332 -7.653 1.00 66.81 96 ASP A O 1
ATOM 755 N N . THR A 1 97 ? -8.250 7.661 -7.458 1.00 54.47 97 THR A N 1
ATOM 756 C CA . THR A 1 97 ? -9.002 7.075 -8.577 1.00 54.47 97 THR A CA 1
ATOM 757 C C . THR A 1 97 ? -8.466 7.593 -9.911 1.00 54.47 97 THR A C 1
ATOM 759 O O . THR A 1 97 ? -9.123 8.343 -10.627 1.00 54.47 97 THR A O 1
ATOM 762 N N . MET A 1 98 ? -7.251 7.187 -10.275 1.00 45.88 98 MET A N 1
ATOM 763 C CA . MET A 1 98 ? -6.725 7.420 -11.618 1.00 45.88 98 MET A CA 1
ATOM 764 C C . MET A 1 98 ? -7.433 6.470 -12.603 1.00 45.88 98 MET A C 1
ATOM 766 O O . MET A 1 98 ? -7.154 5.274 -12.624 1.00 45.88 98 MET A O 1
ATOM 770 N N . ASP A 1 99 ? -8.402 7.017 -13.347 1.00 48.16 99 ASP A N 1
ATOM 771 C CA . ASP A 1 99 ? -9.124 6.451 -14.501 1.00 48.16 99 ASP A CA 1
ATOM 772 C C . ASP A 1 99 ? -9.448 4.945 -14.457 1.00 48.16 99 ASP A C 1
ATOM 774 O O . ASP A 1 99 ? -8.803 4.105 -15.086 1.00 48.16 99 ASP A O 1
ATOM 778 N N . SER A 1 100 ? -10.558 4.597 -13.801 1.00 39.47 100 SER A N 1
ATOM 779 C CA . SER A 1 100 ? -11.242 3.325 -14.059 1.00 39.47 100 SER A CA 1
ATOM 780 C C . SER A 1 100 ? -12.195 3.460 -15.261 1.00 39.47 100 SER A C 1
ATOM 782 O O . SER A 1 100 ? -13.169 4.212 -15.170 1.00 39.47 100 SER A O 1
ATOM 784 N N . PRO A 1 101 ? -12.035 2.686 -16.358 1.00 48.06 101 PRO A N 1
ATOM 785 C CA . PRO A 1 101 ? -12.992 2.655 -17.475 1.00 48.06 101 PRO A CA 1
ATOM 786 C C . PRO A 1 101 ? -14.326 1.959 -17.124 1.00 48.06 101 PRO A C 1
ATOM 788 O O . PRO A 1 101 ? -15.167 1.720 -17.991 1.00 48.06 101 PRO A O 1
ATOM 791 N N . THR A 1 102 ? -14.560 1.635 -15.853 1.00 45.09 102 THR A N 1
ATOM 792 C CA . THR A 1 102 ? -15.690 0.821 -15.384 1.00 45.09 102 THR A CA 1
ATOM 793 C C . THR A 1 102 ? -17.027 1.573 -15.345 1.00 45.09 102 THR A C 1
ATOM 795 O O . THR A 1 102 ? -18.066 0.965 -15.107 1.00 45.09 102 THR A O 1
ATOM 798 N N . VAL A 1 103 ? -17.062 2.877 -15.643 1.00 47.34 103 VAL A N 1
ATOM 799 C CA . VAL A 1 103 ? -18.311 3.663 -15.672 1.00 47.34 103 VAL A CA 1
ATOM 800 C C . VAL A 1 103 ? -18.799 3.880 -17.111 1.00 47.34 103 VAL A C 1
ATOM 802 O O . VAL A 1 103 ? -19.176 4.980 -17.515 1.00 47.34 103 VAL A O 1
ATOM 805 N N . ARG A 1 104 ? -18.878 2.808 -17.913 1.00 47.72 104 ARG A N 1
ATOM 806 C CA . ARG A 1 104 ? -19.774 2.792 -19.081 1.00 47.72 104 ARG A CA 1
ATOM 807 C C . ARG A 1 104 ? -21.209 2.709 -18.557 1.00 47.72 104 ARG A C 1
ATOM 809 O O . ARG A 1 104 ? -21.787 1.633 -18.456 1.00 47.72 104 ARG A O 1
ATOM 816 N N . ARG A 1 105 ? -21.761 3.869 -18.182 1.00 53.31 105 ARG A N 1
ATOM 817 C CA . ARG A 1 105 ? -23.178 4.076 -17.849 1.00 53.31 105 ARG A CA 1
ATOM 818 C C . ARG A 1 105 ? -24.047 3.434 -18.930 1.00 53.31 105 ARG A C 1
ATOM 820 O O . ARG A 1 105 ? -24.252 4.012 -19.994 1.00 53.31 105 ARG A O 1
ATOM 827 N N . THR A 1 106 ? -24.603 2.265 -18.644 1.00 52.66 106 THR A N 1
ATOM 828 C CA . THR A 1 106 ? -25.772 1.742 -19.345 1.00 52.66 106 THR A CA 1
ATOM 829 C C . THR A 1 106 ? -26.966 2.613 -18.964 1.00 52.66 106 THR A C 1
ATOM 831 O O . THR A 1 106 ? -27.730 2.324 -18.047 1.00 52.66 106 THR A O 1
ATOM 834 N N . ARG A 1 107 ? -27.124 3.746 -19.657 1.00 46.12 107 ARG A N 1
ATOM 835 C CA . ARG A 1 107 ? -28.383 4.491 -19.644 1.00 46.12 107 ARG A CA 1
ATOM 836 C C . ARG A 1 107 ? -29.390 3.693 -20.471 1.00 46.12 107 ARG A C 1
ATOM 838 O O . ARG A 1 107 ? -29.344 3.718 -21.695 1.00 46.12 107 ARG A O 1
ATOM 845 N N . ARG A 1 108 ? -30.283 2.979 -19.780 1.00 53.00 108 ARG A N 1
ATOM 846 C CA . ARG A 1 108 ? -31.582 2.559 -20.317 1.00 53.00 108 ARG A CA 1
ATOM 847 C C . ARG A 1 108 ? -32.339 3.800 -20.806 1.00 53.00 108 ARG A C 1
ATOM 849 O O . ARG A 1 108 ? -32.589 4.706 -20.008 1.00 53.00 108 ARG A O 1
ATOM 856 N N . ARG A 1 109 ? -32.744 3.792 -22.069 1.00 54.72 109 ARG A N 1
ATOM 857 C CA . ARG A 1 109 ? -34.046 4.280 -22.521 1.00 54.72 109 ARG A CA 1
ATOM 858 C C . ARG A 1 109 ? -34.473 3.455 -23.719 1.00 54.72 109 ARG A C 1
ATOM 860 O O . ARG A 1 109 ? -33.580 3.145 -24.533 1.00 54.72 109 ARG A O 1
#

Secondary structure (DSSP, 8-state):
----------SSHHHHHHHHHHHHHHHHHHHHHHHHHHHHHHHHHHHHHHHHTT-S-HHHHHHHHHHHHHHHHTTTTS-HHHHHHHHHHHHHHTT-----TT-------

Radius of gyration: 23.48 Å; chains: 1; bounding box: 72×20×77 Å

pLDDT: mean 80.75, std 18.24, range [39.47, 97.69]

Sequence (109 aa):
MRTGRRPRRLRDDDRGSMNIHERQRLAALRTDRETVLAAAAALRHEAVQAHYAGLSRPEIAFGLASVLEMLALRIADQPPDIRAHVVRIAREMAGDTMDSPTVRRTRRR

Foldseek 3Di:
DDDDDDDPPDDPVVVVVVVVVVVVVVVVLVVLLVLLLLLLVLLLVVLVVCVVVVHDDSVVSNVVSVVSNVCSVCLVVDDPVVSVVSSCVSCVSNVNPDDDPPPPPPDDD